Protein AF-A0A7X5ZFB3-F1 (afdb_monomer)

Nearest PDB structures (foldseek):
  7qhm-assembly1_J  TM=3.941E-01  e=8.242E-01  Corynebacterium glutamicum ATCC 13032

InterPro domains:
  IPR018929 Domain of unknown function DUF2510 [PF10708] (8-39)

Mean predicted aligned error: 14.87 Å

Structure (mmCIF, N/CA/C/O backbone):
data_AF-A0A7X5ZFB3-F1
#
_entry.id   AF-A0A7X5ZFB3-F1
#
loop_
_atom_site.group_PDB
_atom_site.id
_atom_site.type_symbol
_atom_site.label_atom_id
_atom_site.label_alt_id
_atom_site.label_comp_id
_atom_site.label_asym_id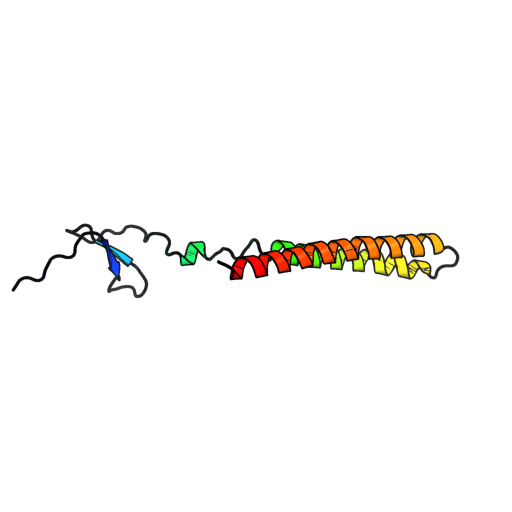
_atom_site.label_entity_id
_atom_site.label_seq_id
_atom_site.pdbx_PDB_ins_code
_atom_site.Cartn_x
_atom_site.Cartn_y
_atom_site.Cartn_z
_atom_site.occupancy
_atom_site.B_iso_or_equiv
_atom_site.auth_seq_id
_atom_site.auth_comp_id
_atom_site.auth_asym_id
_atom_site.auth_atom_id
_atom_site.pdbx_PDB_model_num
ATOM 1 N N . MET A 1 1 ? -22.342 -12.133 58.390 1.00 45.16 1 MET A N 1
ATOM 2 C CA . MET A 1 1 ? -22.300 -10.939 57.520 1.00 45.16 1 MET A CA 1
ATOM 3 C C . MET A 1 1 ? -22.345 -11.434 56.083 1.00 45.16 1 MET A C 1
ATOM 5 O O . MET A 1 1 ? -21.427 -12.134 55.681 1.00 45.16 1 MET A O 1
ATOM 9 N N . SER A 1 2 ? -23.443 -11.204 55.363 1.00 47.91 2 SER A N 1
ATOM 10 C CA . SER A 1 2 ? -23.616 -11.687 53.984 1.00 47.91 2 SER A CA 1
ATOM 11 C C . SER A 1 2 ? -22.894 -10.746 53.019 1.00 47.91 2 SER A C 1
ATOM 13 O O . SER A 1 2 ? -23.101 -9.537 53.090 1.00 47.91 2 SER A O 1
ATOM 15 N N . ALA A 1 3 ? -22.031 -11.277 52.151 1.00 63.31 3 ALA A N 1
ATOM 16 C CA . ALA A 1 3 ? -21.327 -10.477 51.151 1.00 63.31 3 ALA A CA 1
ATOM 17 C C . ALA A 1 3 ? -22.323 -9.832 50.158 1.00 63.31 3 ALA A C 1
ATOM 19 O O . ALA A 1 3 ? -23.331 -10.463 49.821 1.00 63.31 3 ALA A O 1
ATOM 20 N N . PRO A 1 4 ? -22.071 -8.598 49.683 1.00 66.88 4 PRO A N 1
ATOM 21 C CA . PRO A 1 4 ? -22.924 -7.952 48.693 1.00 66.88 4 PRO A CA 1
ATOM 22 C C . PRO 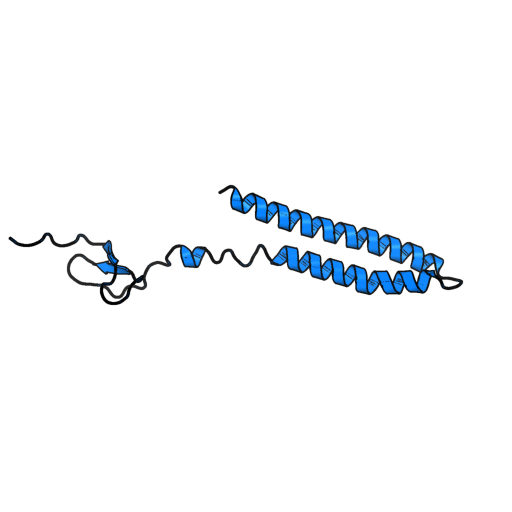A 1 4 ? -22.931 -8.761 47.392 1.00 66.88 4 PRO A C 1
ATOM 24 O O . PRO A 1 4 ? -21.884 -9.169 46.887 1.00 66.88 4 PRO A O 1
ATOM 27 N N . LYS A 1 5 ? -24.127 -9.007 46.851 1.00 70.94 5 LYS A N 1
ATOM 28 C CA . LYS A 1 5 ? -24.295 -9.709 45.577 1.00 70.94 5 LYS A CA 1
ATOM 29 C C . LYS A 1 5 ? -23.731 -8.830 44.449 1.00 70.94 5 LYS A C 1
ATOM 31 O O . LYS A 1 5 ? -24.081 -7.649 44.406 1.00 70.94 5 LYS A O 1
ATOM 36 N N . PRO A 1 6 ? -22.887 -9.362 43.548 1.00 76.06 6 PRO A N 1
ATOM 37 C CA . PRO A 1 6 ? -22.366 -8.576 42.438 1.00 76.06 6 PRO A CA 1
ATOM 38 C C . PRO A 1 6 ? -23.511 -8.091 41.544 1.00 76.06 6 PRO A C 1
ATOM 40 O O . PRO A 1 6 ? -24.468 -8.830 41.287 1.00 76.06 6 PRO A O 1
ATOM 43 N N . ALA A 1 7 ? -23.414 -6.835 41.106 1.00 83.06 7 ALA A N 1
ATOM 44 C CA . ALA A 1 7 ? -24.348 -6.246 40.155 1.00 83.06 7 ALA A CA 1
ATOM 45 C C . ALA A 1 7 ? -24.223 -6.944 38.787 1.00 83.06 7 ALA A C 1
ATOM 47 O O . ALA A 1 7 ? -23.179 -7.526 38.498 1.00 83.06 7 ALA A O 1
ATOM 48 N N . PRO A 1 8 ? -25.255 -6.917 37.931 1.00 84.69 8 PRO A N 1
ATOM 49 C CA . PRO A 1 8 ? -25.159 -7.507 36.602 1.00 84.69 8 PRO A CA 1
ATOM 50 C C . PRO A 1 8 ? -24.050 -6.845 35.768 1.00 84.69 8 PRO A C 1
ATOM 52 O O . PRO A 1 8 ? -23.993 -5.617 35.680 1.00 84.69 8 PRO A O 1
ATOM 55 N N . GLY A 1 9 ? -23.168 -7.636 35.156 1.00 82.75 9 GLY A N 1
ATOM 56 C CA . GLY A 1 9 ? -21.999 -7.113 34.447 1.00 82.75 9 GLY A CA 1
ATOM 57 C C . GLY A 1 9 ? -21.001 -8.178 33.996 1.00 82.75 9 GLY A C 1
ATOM 58 O O . GLY A 1 9 ? -21.178 -9.369 34.245 1.00 82.75 9 GLY A O 1
ATOM 59 N N . TRP A 1 10 ? -19.942 -7.745 33.313 1.00 83.44 10 TRP A N 1
ATOM 60 C CA . TRP A 1 10 ? -18.832 -8.610 32.910 1.00 83.44 10 TRP A CA 1
ATOM 61 C C . TRP A 1 10 ? -17.820 -8.734 34.043 1.00 83.44 10 TRP A C 1
ATOM 63 O O . TRP A 1 10 ? -17.326 -7.726 34.546 1.00 83.44 10 TRP A O 1
ATOM 73 N N . TYR A 1 11 ? -17.494 -9.967 34.418 1.00 82.50 11 TYR A N 1
ATOM 74 C CA . TYR A 1 11 ? -16.502 -10.256 35.447 1.00 82.50 11 TYR A CA 1
ATOM 75 C C . TYR A 1 11 ? -15.463 -11.260 34.933 1.00 82.50 11 TYR A C 1
ATOM 77 O O . TYR A 1 11 ? -15.770 -12.051 34.034 1.00 82.50 11 TYR A O 1
ATOM 85 N N . PRO A 1 12 ? -14.238 -11.254 35.489 1.00 81.62 12 PRO A N 1
ATOM 86 C CA . PRO A 1 12 ? -13.211 -12.233 35.144 1.00 81.62 12 PRO A CA 1
ATOM 87 C C . PRO A 1 12 ? -13.663 -13.656 35.485 1.00 81.62 12 PRO A C 1
ATOM 89 O O . PRO A 1 12 ? -14.199 -13.895 36.569 1.00 81.62 12 PRO A O 1
ATOM 92 N N . ASP A 1 13 ? -13.427 -14.599 34.575 1.00 79.25 13 ASP A N 1
ATOM 93 C CA . ASP A 1 13 ? -13.663 -16.019 34.822 1.00 79.25 13 ASP A CA 1
ATOM 94 C C . ASP A 1 13 ? -12.557 -16.573 35.749 1.00 79.25 13 ASP A C 1
ATOM 96 O O . ASP A 1 13 ? -11.380 -16.534 35.378 1.00 79.25 13 ASP A O 1
ATOM 100 N N . PRO A 1 14 ? -12.892 -17.095 36.947 1.00 70.94 14 PRO A N 1
ATOM 101 C CA . PRO A 1 14 ? -11.902 -17.657 37.865 1.00 70.94 14 PRO A CA 1
ATOM 102 C C . PRO A 1 14 ? -11.280 -18.968 37.361 1.00 70.94 14 PRO A C 1
ATOM 104 O O . PRO A 1 14 ? -10.221 -19.359 37.846 1.00 70.94 14 PRO A O 1
ATOM 107 N N . PHE A 1 15 ? -11.913 -19.650 36.403 1.00 73.50 15 PHE A N 1
ATOM 108 C CA . PHE A 1 15 ? -11.429 -20.915 35.849 1.00 73.50 15 PHE A CA 1
ATOM 109 C C . PHE A 1 15 ? -10.567 -20.718 34.601 1.00 73.50 15 PHE A C 1
ATOM 111 O O . PHE A 1 15 ? -9.690 -21.537 34.333 1.00 73.50 15 PHE A O 1
ATOM 118 N N . THR A 1 16 ? -10.794 -19.637 33.847 1.00 68.75 16 THR A N 1
ATOM 119 C CA . THR A 1 16 ? -10.033 -19.345 32.626 1.00 68.75 16 THR A CA 1
ATOM 120 C C . THR A 1 16 ? -9.429 -17.940 32.676 1.00 68.75 16 THR A C 1
ATOM 122 O O . THR A 1 16 ? -10.112 -16.967 32.343 1.00 68.75 16 THR A O 1
ATOM 125 N N . PRO A 1 17 ? -8.134 -17.814 33.020 1.00 69.12 17 PRO A N 1
ATOM 126 C CA . PRO A 1 17 ? -7.429 -16.539 32.978 1.00 69.12 17 PRO A CA 1
ATOM 127 C C . PRO A 1 17 ? -7.580 -15.873 31.603 1.00 69.12 17 PRO A C 1
ATOM 129 O O . PRO A 1 17 ? -7.318 -16.492 30.573 1.00 69.12 17 PRO A O 1
ATOM 132 N N . GLY A 1 18 ? -8.032 -14.618 31.585 1.00 69.62 18 GLY A N 1
ATOM 133 C CA . GLY A 1 18 ? -8.214 -13.831 30.359 1.00 69.62 18 GLY A CA 1
ATOM 134 C C . GLY A 1 18 ? -9.593 -13.935 29.698 1.00 69.62 18 GLY A C 1
ATOM 135 O O . GLY A 1 18 ? -9.856 -13.196 28.751 1.00 69.62 18 GLY A O 1
ATOM 136 N N . LYS A 1 19 ? -10.505 -14.783 30.194 1.00 75.00 19 LYS A N 1
ATOM 137 C CA . LYS A 1 19 ? -11.910 -14.773 29.757 1.00 75.00 19 LYS A CA 1
ATOM 138 C C . LYS A 1 19 ? -12.777 -13.972 30.720 1.00 75.00 19 LYS A C 1
ATOM 140 O O . LYS A 1 19 ? -12.531 -13.936 31.923 1.00 75.00 19 LYS A O 1
ATOM 145 N N . GLN A 1 20 ? -13.803 -13.329 30.173 1.00 82.00 20 GLN A N 1
ATOM 146 C CA . GLN A 1 20 ? -14.840 -12.655 30.947 1.00 82.00 20 GLN A CA 1
ATOM 147 C C . GLN A 1 20 ? -16.150 -13.419 30.779 1.00 82.00 20 GLN A C 1
ATOM 149 O O . GLN A 1 20 ? -16.488 -13.825 29.665 1.00 82.00 20 GLN A O 1
ATOM 154 N N . LYS A 1 21 ? -16.887 -13.593 31.875 1.00 84.25 21 LYS A N 1
ATOM 155 C CA . LYS A 1 21 ? -18.224 -14.187 31.881 1.00 84.25 21 LYS A CA 1
ATOM 156 C C . LYS A 1 21 ? -19.228 -13.146 32.358 1.00 84.25 21 LYS A C 1
ATOM 158 O O . LYS A 1 21 ? -18.921 -12.321 33.221 1.00 84.25 21 LYS A O 1
ATOM 163 N N . TYR A 1 22 ? -20.419 -13.155 31.771 1.00 83.50 22 TYR A N 1
ATOM 164 C CA . TYR A 1 22 ? -21.463 -12.218 32.160 1.00 83.50 22 TYR A CA 1
ATOM 165 C C . TYR A 1 22 ? -22.220 -12.751 33.378 1.00 83.50 22 TYR A C 1
ATOM 167 O O . TYR A 1 22 ? -22.670 -13.899 33.391 1.00 83.50 22 TYR A O 1
ATOM 175 N N . TRP A 1 23 ? -22.371 -11.915 34.397 1.00 85.31 23 TRP A N 1
ATOM 176 C CA . TRP A 1 23 ? -23.211 -12.162 35.562 1.00 85.31 23 TRP A CA 1
ATOM 177 C C . TRP A 1 23 ? -24.530 -11.413 35.385 1.00 85.31 23 TRP A C 1
ATOM 179 O O . TRP A 1 23 ? -24.516 -10.204 35.170 1.00 85.31 23 TRP A O 1
ATOM 189 N N . ASP A 1 24 ? -25.667 -12.102 35.484 1.00 83.25 24 ASP A N 1
ATOM 190 C CA . ASP A 1 24 ? -26.995 -11.480 35.331 1.00 83.25 24 ASP A CA 1
ATOM 191 C C . ASP A 1 24 ? -27.606 -10.998 36.662 1.00 83.25 24 ASP A C 1
ATOM 193 O O . ASP A 1 24 ? -28.736 -10.515 36.700 1.00 83.25 24 ASP A O 1
ATOM 197 N N . GLY A 1 25 ? -26.865 -11.114 37.769 1.00 84.38 25 GLY A N 1
ATOM 198 C CA . GLY A 1 25 ? -27.369 -10.822 39.110 1.00 84.38 25 GLY A CA 1
ATOM 199 C C . GLY A 1 25 ? -27.936 -12.042 39.838 1.00 84.38 25 GLY A C 1
ATOM 200 O O . GLY A 1 25 ? -28.213 -11.940 41.032 1.00 84.38 25 GLY A O 1
ATOM 201 N N . ALA A 1 26 ? -28.093 -13.197 39.189 1.00 82.62 26 ALA A N 1
ATOM 202 C CA . ALA A 1 26 ? -28.555 -14.449 39.794 1.00 82.62 26 ALA A CA 1
ATOM 203 C C . ALA A 1 26 ? -27.693 -15.666 39.419 1.00 82.62 26 ALA A C 1
ATOM 205 O O . ALA A 1 26 ? -27.508 -16.546 40.262 1.00 82.62 26 ALA A O 1
ATOM 206 N N . LYS A 1 27 ? -27.159 -15.708 38.197 1.00 83.44 27 LYS A N 1
ATOM 207 C CA . LYS A 1 27 ? -26.344 -16.788 37.639 1.00 83.44 27 LYS A CA 1
ATOM 208 C C . LYS A 1 27 ? -25.322 -16.260 36.624 1.00 83.44 27 LYS A C 1
ATOM 210 O O . LYS A 1 27 ? -25.440 -15.172 36.061 1.00 83.44 27 LYS A O 1
ATOM 215 N N . TRP A 1 28 ? -24.310 -17.083 36.373 1.00 82.25 28 TRP A N 1
ATOM 216 C CA . TRP A 1 28 ? -23.343 -16.857 35.307 1.00 82.25 28 TRP A CA 1
ATOM 217 C C . TRP A 1 28 ? -23.942 -17.287 33.967 1.00 82.25 28 TRP A C 1
ATOM 219 O O . TRP A 1 28 ? -24.344 -18.441 33.820 1.00 82.25 28 TRP A O 1
ATOM 229 N N . LEU A 1 29 ? -23.979 -16.384 32.989 1.00 80.38 29 LEU A N 1
ATOM 230 C CA . LEU A 1 29 ? -24.417 -16.685 31.628 1.00 80.38 29 LEU A CA 1
ATOM 231 C C . LEU A 1 29 ? -23.216 -17.050 30.750 1.00 80.38 29 LEU A C 1
ATOM 233 O O . LEU A 1 29 ? -22.208 -16.345 30.735 1.00 80.38 29 LEU A O 1
ATOM 237 N N . ASP A 1 30 ? -23.344 -18.131 29.980 1.00 76.56 30 ASP A N 1
ATOM 238 C CA . ASP A 1 30 ? -22.407 -18.509 28.912 1.00 76.56 30 ASP A CA 1
ATOM 239 C C . ASP A 1 30 ? -22.677 -17.689 27.643 1.00 76.56 30 ASP A C 1
ATOM 241 O O . ASP A 1 30 ? -23.000 -18.214 26.579 1.00 76.56 30 ASP A O 1
ATOM 245 N N . LEU A 1 31 ? -22.591 -16.365 27.775 1.00 76.88 31 LEU A N 1
ATOM 246 C CA . LEU A 1 31 ? -22.590 -15.474 26.624 1.00 76.88 31 LEU A CA 1
ATOM 247 C C . LEU A 1 31 ? -21.186 -15.466 26.011 1.00 76.88 31 LEU A C 1
ATOM 249 O O . LEU A 1 31 ? -20.204 -15.404 26.758 1.00 76.88 31 LEU A O 1
ATOM 253 N N . PRO A 1 32 ? -21.062 -15.495 24.670 1.00 68.94 32 PRO A N 1
ATOM 254 C CA . PRO A 1 32 ? -19.784 -15.210 24.041 1.00 68.94 32 PRO A CA 1
ATOM 255 C C . PRO A 1 32 ? -19.334 -13.835 24.530 1.00 68.94 32 PRO A C 1
ATOM 257 O O . PRO A 1 32 ? -20.099 -12.869 24.457 1.00 68.94 32 PRO A O 1
ATOM 260 N N . ALA A 1 33 ? -18.120 -13.764 25.083 1.00 66.88 33 ALA A N 1
ATOM 261 C CA . ALA A 1 33 ? -17.551 -12.492 25.493 1.00 66.88 33 ALA A CA 1
ATOM 262 C C . ALA A 1 33 ? -17.655 -11.518 24.308 1.00 66.88 33 ALA A C 1
ATOM 264 O O . ALA A 1 33 ? -17.387 -11.931 23.170 1.00 66.88 33 ALA A O 1
ATOM 265 N N . PRO A 1 34 ? -18.067 -10.254 24.528 1.00 65.12 34 PRO A N 1
ATOM 266 C CA . PRO A 1 34 ? -18.019 -9.251 23.483 1.00 65.12 34 PRO A CA 1
ATOM 267 C C . PRO A 1 34 ? -16.596 -9.272 22.938 1.00 65.12 34 PRO A C 1
ATOM 269 O O . PRO A 1 34 ? -15.670 -9.457 23.734 1.00 65.12 34 PRO A O 1
ATOM 272 N N . PRO A 1 35 ? -16.411 -9.144 21.614 1.00 59.34 35 PRO A N 1
ATOM 273 C CA . PRO A 1 35 ? -15.081 -9.125 21.038 1.00 59.34 35 PRO A CA 1
ATOM 274 C C . PRO A 1 35 ? -14.276 -8.081 21.805 1.00 59.34 35 PRO A C 1
ATOM 276 O O . PRO A 1 35 ? -14.539 -6.881 21.708 1.00 59.34 35 PRO A O 1
ATOM 279 N N . THR A 1 36 ? -13.349 -8.548 22.642 1.00 58.03 36 THR A N 1
ATOM 280 C CA . THR A 1 36 ? -12.383 -7.689 23.305 1.00 58.03 36 THR A CA 1
ATOM 281 C C . THR A 1 36 ? -11.702 -6.910 22.189 1.00 58.03 36 THR A C 1
ATOM 283 O O . THR A 1 36 ? -11.477 -7.447 21.100 1.00 58.03 36 THR A O 1
ATOM 286 N N . GLY A 1 37 ? -11.446 -5.619 22.409 1.00 52.19 37 GLY A N 1
ATOM 287 C CA . GLY A 1 37 ? -10.945 -4.701 21.375 1.00 52.19 37 GLY A CA 1
ATOM 288 C C . GLY A 1 37 ? -9.704 -5.197 20.616 1.00 52.19 37 GLY A C 1
ATOM 289 O O . GLY A 1 37 ? -9.434 -4.712 19.525 1.00 52.19 37 GLY A O 1
ATOM 290 N N . GLU A 1 38 ? -9.020 -6.223 21.122 1.00 49.78 38 GLU A N 1
ATOM 291 C CA . GLU A 1 38 ? -7.949 -6.976 20.463 1.00 49.78 38 GLU A CA 1
ATOM 292 C C . GLU A 1 38 ? -8.372 -7.622 19.126 1.00 49.78 38 GLU A C 1
ATOM 294 O O . GLU A 1 38 ? -7.595 -7.649 18.173 1.00 49.78 38 GLU A O 1
ATOM 299 N N . ALA A 1 39 ? -9.620 -8.086 18.975 1.00 47.81 39 ALA A N 1
ATOM 300 C CA . ALA A 1 39 ? -10.106 -8.598 17.685 1.00 47.81 39 ALA A CA 1
ATOM 301 C C . ALA A 1 39 ? -10.360 -7.470 16.664 1.00 47.81 39 ALA A C 1
ATOM 303 O O . ALA A 1 39 ? -10.216 -7.684 15.457 1.00 47.81 39 ALA A O 1
ATOM 304 N N . ALA A 1 40 ? -10.676 -6.257 17.136 1.00 49.72 40 ALA A N 1
ATOM 305 C CA . ALA A 1 40 ? -10.751 -5.050 16.308 1.00 49.72 40 ALA A CA 1
ATOM 306 C C . ALA A 1 40 ? -9.355 -4.499 15.949 1.00 49.72 40 ALA A C 1
ATOM 308 O O . ALA A 1 40 ? -9.209 -3.732 14.993 1.00 49.72 40 ALA A O 1
ATOM 309 N N . GLU A 1 41 ? -8.318 -4.943 16.663 1.00 49.72 41 GLU A N 1
ATOM 310 C CA . GLU A 1 41 ? -6.916 -4.625 16.395 1.00 49.72 41 GLU A CA 1
ATOM 311 C C . GLU A 1 41 ? -6.306 -5.480 15.271 1.00 49.72 41 GLU A C 1
ATOM 313 O O . GLU A 1 41 ? -5.185 -5.242 14.830 1.00 49.72 41 GLU A O 1
ATOM 318 N N . ARG A 1 42 ? -7.084 -6.373 14.641 1.00 50.72 42 ARG A N 1
ATOM 319 C CA . ARG A 1 42 ? -6.772 -6.880 13.290 1.00 50.72 42 ARG A CA 1
ATOM 320 C C . ARG A 1 42 ? -7.014 -5.825 12.201 1.00 50.72 42 ARG A C 1
ATOM 322 O O . ARG A 1 42 ? -7.438 -6.137 11.092 1.00 50.72 42 ARG A O 1
ATOM 329 N N . ARG A 1 43 ? -6.625 -4.572 12.445 1.00 54.94 43 ARG A N 1
ATOM 330 C CA . ARG A 1 43 ? -6.361 -3.556 11.405 1.00 54.94 43 ARG A CA 1
ATOM 331 C C . ARG A 1 43 ? -5.073 -3.853 10.620 1.00 54.94 43 ARG A C 1
ATOM 333 O O . ARG A 1 43 ? -4.475 -2.961 10.020 1.00 54.94 43 ARG A O 1
ATOM 340 N N . PHE A 1 44 ? -4.649 -5.114 10.606 1.00 53.22 44 PHE A N 1
ATOM 341 C CA . PH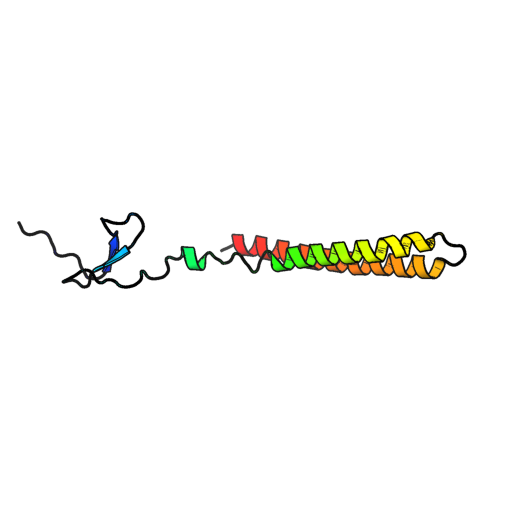E A 1 44 ? -3.396 -5.552 10.019 1.00 53.22 44 PHE A CA 1
ATOM 342 C C . PHE A 1 44 ? -3.405 -5.459 8.487 1.00 53.22 44 PHE A C 1
ATOM 344 O O . PHE A 1 44 ? -2.376 -5.209 7.883 1.00 53.22 44 PHE A O 1
ATOM 351 N N . THR A 1 45 ? -4.547 -5.579 7.814 1.00 53.34 45 THR A N 1
ATOM 352 C CA . THR A 1 45 ? -4.497 -5.989 6.399 1.00 53.34 45 THR A CA 1
ATOM 353 C C . THR A 1 45 ? -4.374 -4.851 5.382 1.00 53.34 45 THR A C 1
ATOM 355 O O . THR A 1 45 ? -3.868 -5.066 4.286 1.00 53.34 45 THR A O 1
ATOM 358 N N . ILE A 1 46 ? -4.782 -3.622 5.711 1.00 60.03 46 ILE A N 1
ATOM 359 C CA . ILE A 1 46 ? -4.825 -2.544 4.701 1.00 60.03 46 ILE A CA 1
ATOM 360 C C . ILE A 1 46 ? -3.429 -1.940 4.448 1.00 60.03 46 ILE A C 1
ATOM 362 O O . ILE A 1 46 ? -3.127 -1.524 3.332 1.00 60.03 46 ILE A O 1
ATOM 366 N N . HIS A 1 47 ? -2.540 -1.941 5.447 1.00 61.59 47 HIS A N 1
ATOM 367 C CA . HIS A 1 47 ? -1.231 -1.278 5.355 1.00 61.59 47 HIS A CA 1
ATOM 368 C C . HIS A 1 47 ? -0.237 -2.025 4.450 1.00 61.59 47 HIS A C 1
ATOM 370 O O . HIS A 1 47 ? 0.536 -1.390 3.734 1.00 61.59 47 HIS A O 1
ATOM 376 N N . TYR A 1 48 ? -0.294 -3.360 4.414 1.00 71.50 48 TYR A N 1
ATOM 377 C CA . TYR A 1 48 ? 0.585 -4.172 3.564 1.00 71.50 48 TYR A CA 1
ATOM 378 C C . TYR A 1 48 ? 0.173 -4.172 2.089 1.00 71.50 48 TYR A C 1
ATOM 380 O O . TYR A 1 48 ? 1.006 -4.468 1.238 1.00 71.50 48 TYR A O 1
ATOM 388 N N . GLY A 1 49 ? -1.068 -3.787 1.767 1.00 80.31 49 GLY A N 1
ATOM 389 C CA . GLY A 1 49 ? -1.559 -3.758 0.388 1.00 80.31 49 GLY A CA 1
ATOM 390 C C . GLY A 1 49 ? -0.753 -2.813 -0.505 1.00 80.31 49 GLY A C 1
ATOM 391 O O . GLY A 1 49 ? -0.296 -3.208 -1.572 1.00 80.31 49 GLY A O 1
ATOM 392 N N . PHE A 1 50 ? -0.494 -1.587 -0.048 1.00 82.69 50 PHE A N 1
ATOM 393 C CA . PHE A 1 50 ? 0.252 -0.604 -0.843 1.00 82.69 50 PHE A CA 1
ATOM 394 C C . PHE A 1 50 ? 1.749 -0.908 -0.929 1.00 82.69 50 PHE A C 1
ATOM 396 O O . PHE A 1 50 ? 2.353 -0.696 -1.977 1.00 82.69 50 PHE A O 1
ATOM 403 N N . ALA A 1 51 ? 2.341 -1.456 0.136 1.00 84.44 51 ALA A N 1
ATOM 404 C CA . ALA A 1 51 ? 3.726 -1.921 0.100 1.00 84.44 51 ALA A CA 1
ATOM 405 C C . ALA A 1 51 ? 3.893 -3.087 -0.889 1.00 84.44 51 ALA A C 1
ATOM 407 O O . ALA A 1 51 ? 4.836 -3.103 -1.676 1.00 84.44 51 ALA A O 1
ATOM 408 N N . LEU A 1 52 ? 2.937 -4.020 -0.906 1.00 86.81 52 LEU A N 1
ATOM 409 C CA . LEU A 1 52 ? 2.905 -5.119 -1.865 1.00 86.81 52 LEU A CA 1
ATOM 410 C C . LEU A 1 52 ? 2.774 -4.594 -3.303 1.00 86.81 52 LEU A C 1
ATOM 412 O O . LEU A 1 52 ? 3.536 -5.013 -4.169 1.00 86.81 52 LEU A O 1
ATOM 416 N N . LEU A 1 53 ? 1.879 -3.630 -3.550 1.00 88.69 53 LEU A N 1
ATOM 417 C CA . LEU A 1 53 ? 1.740 -2.976 -4.858 1.00 88.69 53 LEU A CA 1
ATOM 418 C C . LEU A 1 53 ? 3.030 -2.269 -5.295 1.00 88.69 53 LEU A C 1
ATOM 420 O O . LEU A 1 53 ? 3.411 -2.381 -6.458 1.00 88.69 53 LEU A O 1
ATOM 424 N N . ALA A 1 54 ? 3.733 -1.597 -4.378 1.00 88.06 54 ALA A N 1
ATOM 425 C CA . ALA A 1 54 ? 5.025 -0.981 -4.670 1.00 88.06 54 ALA A CA 1
ATOM 426 C C . ALA A 1 54 ? 6.077 -2.032 -5.064 1.00 88.06 54 ALA A C 1
ATOM 428 O O . ALA A 1 54 ? 6.787 -1.839 -6.048 1.00 88.06 54 ALA A O 1
ATOM 429 N N . ILE A 1 55 ? 6.136 -3.166 -4.355 1.00 88.81 55 ILE A N 1
ATOM 430 C CA . ILE A 1 55 ? 7.053 -4.271 -4.674 1.00 88.81 55 ILE A CA 1
ATOM 431 C C . ILE A 1 55 ? 6.717 -4.880 -6.038 1.00 88.81 55 ILE A C 1
ATOM 433 O O . ILE A 1 55 ? 7.615 -5.047 -6.857 1.00 88.81 55 ILE A O 1
ATOM 437 N N . PHE A 1 56 ? 5.444 -5.174 -6.318 1.00 92.81 56 PHE A N 1
ATOM 438 C CA . PHE A 1 56 ? 5.030 -5.699 -7.624 1.00 92.81 56 PHE A CA 1
ATOM 439 C C . PHE A 1 56 ? 5.312 -4.712 -8.759 1.00 92.81 56 PHE A C 1
ATOM 441 O O . PHE A 1 56 ? 5.808 -5.116 -9.810 1.00 92.81 56 PHE A O 1
ATOM 448 N N . SER A 1 57 ? 5.047 -3.423 -8.539 1.00 89.25 57 SER A N 1
ATOM 449 C CA . SER A 1 57 ? 5.365 -2.355 -9.490 1.00 89.25 57 SER A CA 1
ATOM 450 C C . SER A 1 57 ? 6.870 -2.274 -9.755 1.00 89.25 57 SER A C 1
ATOM 452 O O . SER A 1 57 ? 7.289 -2.206 -10.912 1.00 89.25 57 SER A O 1
ATOM 454 N N . LEU A 1 58 ? 7.696 -2.345 -8.708 1.00 91.38 58 LEU A N 1
ATOM 455 C CA . LEU A 1 58 ? 9.152 -2.356 -8.826 1.00 91.38 58 LEU A CA 1
ATOM 456 C C . LEU A 1 58 ? 9.637 -3.589 -9.596 1.00 91.38 58 LEU A C 1
ATOM 458 O O . LEU A 1 58 ? 10.444 -3.460 -10.515 1.00 91.38 58 LEU A O 1
ATOM 462 N N . LEU A 1 59 ? 9.108 -4.771 -9.267 1.00 92.62 59 LEU A N 1
ATOM 463 C CA . LEU A 1 59 ? 9.470 -6.021 -9.930 1.00 92.62 59 LEU A CA 1
ATOM 464 C C . LEU A 1 59 ? 9.105 -5.975 -11.417 1.00 92.62 59 LEU A C 1
ATOM 466 O O . LEU A 1 59 ? 9.942 -6.283 -12.257 1.00 92.62 59 LEU A O 1
ATOM 470 N N . GLY A 1 60 ? 7.893 -5.526 -11.756 1.00 89.56 60 GLY A N 1
ATOM 471 C CA . GLY A 1 60 ? 7.470 -5.335 -13.144 1.00 89.56 60 GLY A CA 1
ATOM 472 C C . GLY A 1 60 ? 8.336 -4.309 -13.879 1.00 89.56 60 GLY A C 1
ATOM 473 O O . GLY A 1 60 ? 8.747 -4.537 -15.014 1.00 89.56 60 GLY A O 1
ATOM 474 N N . THR A 1 61 ? 8.701 -3.207 -13.223 1.00 89.38 61 THR A N 1
ATOM 475 C CA . THR A 1 61 ? 9.583 -2.192 -13.820 1.00 89.38 61 TH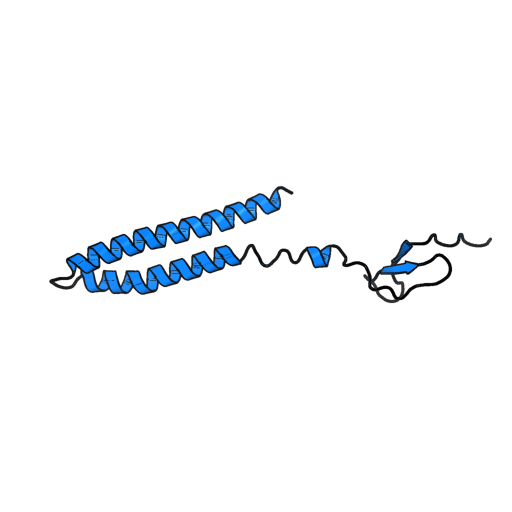R A CA 1
ATOM 476 C C . THR A 1 61 ? 10.962 -2.769 -14.130 1.00 89.38 61 THR A C 1
ATOM 478 O O . THR A 1 61 ? 11.482 -2.549 -15.221 1.00 89.38 61 THR A O 1
ATOM 481 N N . LEU A 1 62 ? 11.536 -3.553 -13.216 1.00 87.88 62 LEU A N 1
ATOM 482 C CA . LEU A 1 62 ? 12.847 -4.175 -13.404 1.00 87.88 62 LEU A CA 1
ATOM 483 C C . LEU A 1 62 ? 12.803 -5.293 -14.453 1.00 87.88 62 LEU A C 1
ATOM 485 O O . LEU A 1 62 ? 13.645 -5.317 -15.347 1.00 87.88 62 LEU A O 1
ATOM 489 N N . LEU A 1 63 ? 11.804 -6.176 -14.393 1.00 89.88 63 LEU A N 1
ATOM 490 C CA . LEU A 1 63 ? 11.668 -7.307 -15.315 1.00 89.88 63 LEU A CA 1
ATOM 491 C C . LEU A 1 63 ? 11.430 -6.873 -16.760 1.00 89.88 63 LEU A C 1
ATOM 493 O O . LEU A 1 63 ? 11.911 -7.543 -17.665 1.00 89.88 63 LEU A O 1
ATOM 497 N N . PHE A 1 64 ? 10.713 -5.771 -16.990 1.00 85.12 64 PHE A N 1
ATOM 498 C CA . PHE A 1 64 ? 10.473 -5.263 -18.342 1.00 85.12 64 PHE A CA 1
ATOM 499 C C . PHE A 1 64 ? 11.499 -4.213 -18.763 1.00 85.12 64 PHE A C 1
ATOM 501 O O . PHE A 1 64 ? 11.941 -4.224 -19.906 1.00 85.12 64 PHE A O 1
ATOM 508 N N . GLY A 1 65 ? 11.929 -3.332 -17.861 1.00 83.06 65 GLY A N 1
ATOM 509 C CA . GLY A 1 65 ? 12.865 -2.263 -18.193 1.00 83.06 65 GLY A CA 1
ATOM 510 C C . GLY A 1 65 ? 14.298 -2.753 -18.408 1.00 83.06 65 GLY A C 1
ATOM 511 O O . GLY A 1 65 ? 14.942 -2.285 -19.342 1.00 83.06 65 GLY A O 1
ATOM 512 N N . ILE A 1 66 ? 14.797 -3.717 -17.618 1.00 85.19 66 ILE A N 1
ATOM 513 C CA . ILE A 1 66 ? 16.179 -4.217 -17.768 1.00 85.19 66 ILE A CA 1
ATOM 514 C C . ILE A 1 66 ? 16.391 -4.895 -19.133 1.00 85.19 66 ILE A C 1
ATOM 516 O O . ILE A 1 66 ? 17.340 -4.519 -19.820 1.00 85.19 66 ILE A O 1
ATOM 520 N N . PRO A 1 67 ? 15.533 -5.828 -19.596 1.00 86.06 67 PRO A N 1
ATOM 521 C CA . PRO A 1 67 ? 15.696 -6.429 -20.922 1.00 86.06 67 PRO A CA 1
ATOM 522 C C . PRO A 1 67 ? 15.493 -5.434 -22.066 1.00 86.06 67 PRO A C 1
ATOM 524 O O . PRO A 1 67 ? 16.034 -5.605 -23.155 1.00 86.06 67 PRO A O 1
ATOM 527 N N . LEU A 1 68 ? 14.695 -4.391 -21.847 1.00 85.00 68 LEU A N 1
ATOM 528 C CA . LEU A 1 68 ? 14.447 -3.381 -22.867 1.00 85.00 68 LEU A CA 1
ATOM 529 C C . LEU A 1 68 ? 15.637 -2.415 -22.991 1.00 85.00 68 LEU A C 1
ATOM 531 O O . LEU A 1 68 ? 16.007 -2.047 -24.104 1.00 85.00 68 LEU A O 1
ATOM 535 N N . LEU A 1 69 ? 16.309 -2.102 -21.876 1.00 83.25 69 LEU A N 1
ATOM 536 C CA . L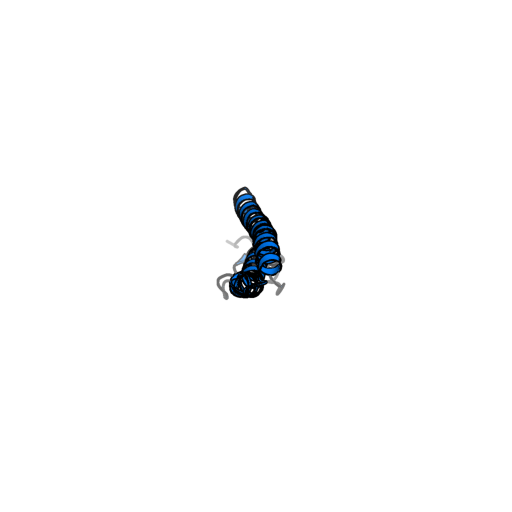EU A 1 69 ? 17.608 -1.424 -21.878 1.00 83.25 69 LEU A CA 1
ATOM 537 C C . LEU A 1 69 ? 18.741 -2.312 -22.404 1.00 83.25 69 LEU A C 1
ATOM 539 O O . LEU A 1 69 ? 19.640 -1.794 -23.055 1.00 83.25 69 LEU A O 1
ATOM 543 N N . SER A 1 70 ? 18.726 -3.629 -22.176 1.00 84.75 70 SER A N 1
ATOM 544 C CA . SER A 1 70 ? 19.786 -4.497 -22.710 1.00 84.75 70 SER A CA 1
ATOM 545 C C . SER A 1 70 ? 19.761 -4.573 -24.238 1.00 84.75 70 SER A C 1
ATOM 547 O O . SER A 1 70 ? 20.817 -4.676 -24.849 1.00 84.75 70 SER A O 1
ATOM 549 N N . ARG A 1 71 ? 18.582 -4.433 -24.861 1.00 81.81 71 ARG A N 1
ATOM 550 C CA . ARG A 1 71 ? 18.419 -4.322 -26.324 1.00 81.81 71 ARG A CA 1
ATOM 551 C C . ARG A 1 71 ? 18.796 -2.949 -26.886 1.00 81.81 71 ARG A C 1
ATOM 553 O O . ARG A 1 71 ? 18.926 -2.795 -28.096 1.00 81.81 71 ARG A O 1
ATOM 560 N N . ALA A 1 72 ? 19.004 -1.945 -26.032 1.00 79.19 72 ALA A N 1
ATOM 561 C CA . ALA A 1 72 ? 19.423 -0.610 -26.455 1.00 79.19 72 ALA A CA 1
ATOM 562 C C . ALA A 1 72 ? 20.840 -0.572 -27.049 1.00 79.19 72 ALA A C 1
ATOM 564 O O . ALA A 1 72 ? 21.167 0.369 -27.766 1.00 79.19 72 ALA A O 1
ATOM 565 N N . THR A 1 73 ? 21.673 -1.570 -26.748 1.00 81.50 73 THR A N 1
ATOM 566 C CA . THR A 1 73 ? 23.053 -1.667 -27.244 1.00 81.50 73 THR A CA 1
ATOM 567 C C . THR A 1 73 ? 23.142 -2.232 -28.662 1.00 81.50 73 THR A C 1
ATOM 569 O O . THR A 1 73 ? 24.222 -2.229 -29.251 1.00 81.50 73 THR A O 1
ATOM 572 N N . GLU A 1 74 ? 22.026 -2.700 -29.229 1.00 85.56 74 GLU A N 1
ATOM 573 C CA . GLU A 1 74 ? 21.986 -3.205 -30.598 1.00 85.56 74 GLU A CA 1
ATOM 574 C C . GLU A 1 74 ? 22.096 -2.067 -31.636 1.00 85.56 74 GLU A C 1
ATOM 576 O O . GLU A 1 74 ? 21.682 -0.936 -31.360 1.00 85.56 74 GLU A O 1
ATOM 581 N N . PRO A 1 75 ? 22.576 -2.344 -32.869 1.00 81.81 75 PRO A N 1
ATOM 582 C CA . PRO A 1 75 ? 22.773 -1.335 -33.923 1.00 81.81 75 PRO A CA 1
ATOM 583 C C . PRO A 1 75 ? 21.526 -0.511 -34.287 1.00 81.81 75 PRO A C 1
ATOM 585 O O . PRO A 1 75 ? 21.640 0.575 -34.854 1.00 81.81 75 PRO A O 1
ATOM 588 N N . HIS A 1 76 ? 20.331 -1.013 -33.964 1.00 78.88 76 HIS A N 1
ATOM 589 C CA . HIS A 1 76 ? 19.041 -0.345 -34.182 1.00 78.88 76 HIS A CA 1
ATOM 590 C C . HIS A 1 76 ? 18.270 -0.109 -32.868 1.00 78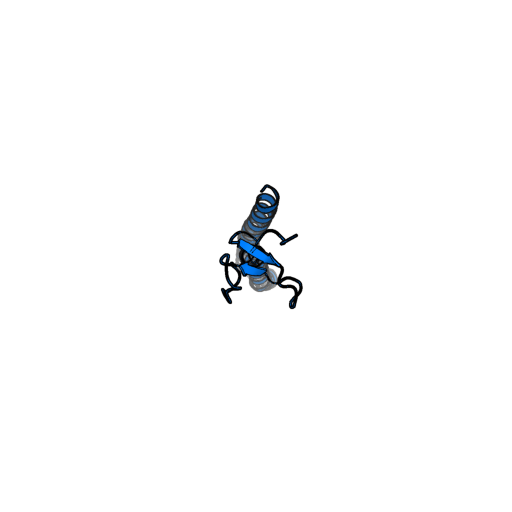.88 76 HIS A C 1
ATOM 592 O O . HIS A 1 76 ? 17.067 0.149 -32.873 1.00 78.88 76 HIS A O 1
ATOM 598 N N . GLY A 1 77 ? 18.961 -0.175 -31.726 1.00 79.31 77 GLY A N 1
ATOM 599 C CA . GLY A 1 77 ? 18.383 -0.163 -30.382 1.00 79.31 77 GLY A CA 1
ATOM 600 C C . GLY A 1 77 ? 17.880 1.197 -29.881 1.00 79.31 77 GLY A C 1
ATOM 601 O O . GLY A 1 77 ? 17.436 1.293 -28.737 1.00 79.31 77 GLY A O 1
ATOM 602 N N . GLY A 1 78 ? 17.911 2.259 -30.694 1.00 82.81 78 GLY A N 1
ATOM 603 C CA . GLY A 1 78 ? 17.527 3.614 -30.267 1.00 82.81 78 GLY A CA 1
ATOM 604 C C . GLY A 1 78 ? 16.079 3.724 -29.765 1.00 82.81 78 GLY A C 1
ATOM 605 O O . GLY A 1 78 ? 15.808 4.418 -28.781 1.00 82.81 78 GLY A O 1
ATOM 606 N N . VAL A 1 79 ? 15.152 2.984 -30.385 1.00 83.75 79 VAL A N 1
ATOM 607 C CA . VAL A 1 79 ? 13.737 2.938 -29.969 1.00 83.75 79 VAL A CA 1
ATOM 608 C C . VAL A 1 79 ? 13.571 2.175 -28.652 1.00 83.75 79 VAL A C 1
ATOM 610 O O . VAL A 1 79 ? 12.835 2.616 -27.772 1.00 83.75 79 VAL A O 1
ATOM 613 N N . SER A 1 80 ? 14.293 1.068 -28.458 1.00 82.94 80 SER A N 1
ATOM 614 C CA . SER A 1 80 ? 14.302 0.347 -27.178 1.00 82.94 80 SER A CA 1
ATOM 615 C C . SER A 1 80 ? 14.978 1.151 -26.063 1.00 82.94 80 SER A C 1
ATOM 617 O O . SER A 1 80 ? 14.502 1.132 -24.936 1.00 82.94 80 SER A O 1
ATOM 619 N N . ALA A 1 81 ? 16.012 1.940 -26.360 1.00 83.06 81 ALA A N 1
ATOM 620 C CA . ALA A 1 81 ? 16.657 2.813 -25.377 1.00 83.06 81 ALA A CA 1
ATOM 621 C C . ALA A 1 81 ? 15.689 3.877 -24.834 1.00 83.06 81 ALA A C 1
ATOM 623 O O . ALA A 1 81 ? 15.527 4.042 -23.620 1.00 83.06 81 ALA A O 1
ATOM 624 N N . THR A 1 82 ? 15.009 4.576 -25.745 1.00 86.69 82 THR A N 1
ATOM 625 C CA . THR A 1 82 ? 14.038 5.626 -25.407 1.00 86.69 82 THR A CA 1
ATOM 626 C C . THR A 1 82 ? 12.809 5.049 -24.713 1.00 86.69 82 THR A C 1
ATOM 628 O O . THR A 1 82 ? 12.417 5.547 -23.658 1.00 86.69 82 THR A O 1
ATOM 631 N N . MET A 1 83 ? 12.253 3.950 -25.226 1.00 87.44 83 MET A N 1
ATOM 632 C CA . MET A 1 83 ? 11.119 3.262 -24.604 1.00 87.44 83 MET A CA 1
ATOM 633 C C . MET A 1 83 ? 11.471 2.700 -23.215 1.00 87.44 83 MET A C 1
ATOM 635 O O . MET A 1 83 ? 10.674 2.822 -22.290 1.00 87.44 83 MET A O 1
ATOM 639 N N . GLY A 1 84 ? 12.669 2.140 -23.025 1.00 87.06 84 GLY A N 1
ATOM 640 C CA . GLY A 1 84 ? 13.104 1.567 -21.744 1.00 87.06 84 GLY A CA 1
ATOM 641 C C . GLY A 1 84 ? 13.333 2.632 -20.684 1.00 87.06 84 GLY A C 1
ATOM 642 O O . GLY A 1 84 ? 12.928 2.465 -19.534 1.00 87.06 84 GLY A O 1
ATOM 643 N N . THR A 1 85 ? 13.898 3.767 -21.093 1.00 86.88 85 THR A N 1
ATOM 644 C CA . THR A 1 85 ? 14.058 4.943 -20.231 1.00 86.88 85 THR A CA 1
ATOM 645 C C . THR A 1 85 ? 12.698 5.500 -19.809 1.00 86.88 85 THR A C 1
ATOM 647 O O . THR A 1 85 ? 12.470 5.718 -18.621 1.00 86.88 85 THR A O 1
ATOM 650 N N . LEU A 1 86 ? 11.762 5.670 -20.751 1.00 90.25 86 LEU A N 1
ATOM 651 C CA . LEU A 1 86 ? 10.401 6.130 -20.451 1.00 90.25 86 LEU A CA 1
ATOM 652 C C . LEU A 1 86 ? 9.649 5.146 -19.544 1.00 90.25 86 LEU A C 1
ATOM 654 O O . LEU A 1 86 ? 8.980 5.572 -18.604 1.00 90.25 86 LEU A O 1
ATOM 658 N N . TRP A 1 87 ? 9.804 3.841 -19.773 1.00 87.44 87 TRP A N 1
ATOM 659 C CA . TRP A 1 87 ? 9.211 2.795 -18.940 1.00 87.44 87 TRP A CA 1
ATOM 660 C C . TRP A 1 87 ? 9.765 2.804 -17.510 1.00 87.44 87 TRP A C 1
ATOM 662 O O . TRP A 1 87 ? 8.998 2.712 -16.554 1.00 87.44 87 TRP A O 1
ATOM 672 N N . MET A 1 88 ? 11.081 2.974 -17.345 1.00 90.00 88 MET A N 1
ATOM 673 C CA . MET A 1 88 ? 11.739 3.095 -16.037 1.00 90.00 88 MET A CA 1
ATOM 674 C C . MET A 1 88 ? 11.322 4.369 -15.294 1.00 90.00 88 MET A C 1
ATOM 676 O O . MET A 1 88 ? 11.060 4.312 -14.094 1.00 90.00 88 MET A O 1
ATOM 680 N N . LEU A 1 89 ? 11.203 5.503 -15.992 1.00 90.94 89 LEU A N 1
ATOM 681 C CA . LEU A 1 89 ? 10.720 6.757 -15.404 1.00 90.94 89 LEU A CA 1
ATOM 682 C C . LEU A 1 89 ? 9.253 6.644 -14.966 1.00 90.94 89 LEU A C 1
ATOM 684 O O . LEU A 1 89 ? 8.914 7.026 -13.846 1.00 90.94 89 LEU A O 1
ATOM 688 N N . TRP A 1 90 ? 8.395 6.069 -15.812 1.00 89.69 90 TRP A N 1
ATOM 689 C CA . TRP A 1 90 ? 6.982 5.847 -15.503 1.00 89.69 90 TRP A CA 1
ATOM 690 C C . TRP A 1 90 ? 6.797 4.851 -14.348 1.00 89.69 90 TRP A C 1
ATOM 692 O O . TRP A 1 90 ? 6.136 5.161 -13.357 1.00 89.69 90 TRP A O 1
ATOM 702 N N . GLY A 1 91 ? 7.419 3.672 -14.428 1.00 91.56 91 GLY A N 1
ATOM 703 C CA . GLY A 1 91 ? 7.344 2.637 -13.392 1.00 91.56 91 GLY A CA 1
ATOM 704 C C . GLY A 1 91 ? 7.996 3.052 -12.069 1.00 91.56 91 GLY A C 1
ATOM 705 O O . GLY A 1 91 ? 7.460 2.785 -10.987 1.00 91.56 91 GLY A O 1
ATOM 706 N N . GLY A 1 92 ? 9.107 3.790 -12.139 1.00 91.19 92 GLY A N 1
ATOM 707 C CA . GLY A 1 92 ? 9.753 4.409 -10.983 1.00 91.19 92 GLY A CA 1
ATOM 708 C C . GLY A 1 92 ? 8.837 5.420 -10.293 1.00 91.19 92 GLY A C 1
ATOM 709 O O . GLY A 1 92 ? 8.665 5.357 -9.075 1.00 91.19 92 GLY A O 1
ATOM 710 N N . MET A 1 93 ? 8.166 6.283 -11.064 1.00 95.56 93 MET A N 1
ATOM 711 C CA . MET A 1 93 ? 7.193 7.236 -10.526 1.00 95.56 93 MET A CA 1
ATOM 712 C C . MET A 1 93 ? 6.038 6.532 -9.801 1.00 95.56 93 MET A C 1
ATOM 714 O O . MET A 1 93 ? 5.721 6.897 -8.669 1.00 95.56 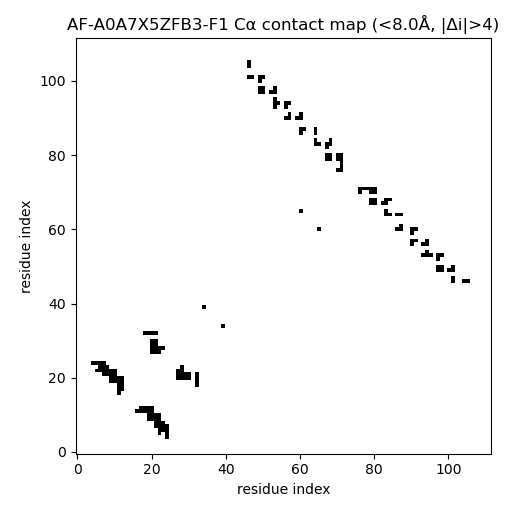93 MET A O 1
ATOM 718 N N . TRP A 1 94 ? 5.454 5.480 -10.382 1.00 90.00 94 TRP A N 1
ATOM 719 C CA . TRP A 1 94 ? 4.401 4.706 -9.711 1.00 90.00 94 TRP A CA 1
ATOM 720 C C . TRP A 1 94 ? 4.881 4.041 -8.419 1.00 90.00 94 TRP A C 1
ATOM 722 O O . TRP A 1 94 ? 4.178 4.078 -7.410 1.00 90.00 94 TRP A O 1
ATOM 732 N N . THR A 1 95 ? 6.098 3.500 -8.406 1.00 92.00 95 THR A N 1
ATOM 733 C CA . THR A 1 95 ? 6.695 2.904 -7.201 1.00 92.00 95 THR A CA 1
ATOM 734 C C . THR A 1 95 ? 6.845 3.941 -6.081 1.00 92.00 95 THR A C 1
ATOM 736 O O . THR A 1 95 ? 6.524 3.650 -4.926 1.00 92.00 95 THR A O 1
ATOM 739 N N . LEU A 1 96 ? 7.256 5.170 -6.415 1.00 91.12 96 LEU A N 1
ATOM 740 C CA . LEU A 1 96 ? 7.332 6.280 -5.461 1.00 91.12 96 LEU A CA 1
ATOM 741 C C . LEU A 1 96 ? 5.951 6.681 -4.931 1.00 91.12 96 LEU A C 1
ATOM 743 O O . LEU A 1 96 ? 5.809 6.856 -3.722 1.00 91.12 96 LEU A O 1
ATOM 747 N N . ILE A 1 97 ? 4.932 6.768 -5.796 1.00 92.44 97 ILE A N 1
ATOM 748 C CA . ILE A 1 97 ? 3.550 7.087 -5.396 1.00 92.44 97 ILE A CA 1
ATOM 749 C C . ILE A 1 97 ? 3.036 6.055 -4.384 1.00 92.44 97 ILE A C 1
ATOM 751 O O . ILE A 1 97 ? 2.577 6.431 -3.303 1.00 92.44 97 ILE A O 1
ATOM 755 N N . TRP A 1 98 ? 3.158 4.759 -4.686 1.00 89.56 98 TRP A N 1
ATOM 756 C CA . TRP A 1 98 ? 2.699 3.698 -3.784 1.00 89.56 98 TRP A CA 1
ATOM 757 C C . TRP A 1 98 ? 3.477 3.671 -2.465 1.00 89.56 98 TRP A C 1
ATOM 759 O O . TRP A 1 98 ? 2.881 3.514 -1.397 1.00 89.56 98 TRP A O 1
ATOM 769 N N . THR A 1 99 ? 4.791 3.901 -2.518 1.00 88.75 99 THR A N 1
ATOM 770 C CA . THR A 1 99 ? 5.651 3.972 -1.327 1.00 88.75 99 THR A CA 1
ATOM 771 C C . THR A 1 99 ? 5.287 5.167 -0.444 1.00 88.75 99 THR A C 1
ATOM 773 O O . THR A 1 99 ? 5.118 5.014 0.766 1.00 88.75 99 THR A O 1
ATOM 776 N N . ALA A 1 100 ? 5.094 6.350 -1.032 1.00 87.81 100 ALA A N 1
ATOM 777 C CA . ALA A 1 100 ? 4.675 7.548 -0.311 1.00 87.81 100 ALA A CA 1
ATOM 778 C C . ALA A 1 100 ? 3.299 7.356 0.343 1.00 87.81 100 ALA A C 1
ATOM 780 O O . ALA A 1 100 ? 3.106 7.737 1.499 1.00 87.81 100 ALA A O 1
ATOM 781 N N . PHE A 1 101 ? 2.366 6.700 -0.351 1.00 85.44 101 PHE A N 1
ATOM 782 C CA . PHE A 1 101 ? 1.046 6.388 0.191 1.00 85.44 101 PHE A CA 1
ATOM 783 C C . PHE A 1 101 ? 1.135 5.421 1.383 1.00 85.44 101 PHE A C 1
ATOM 785 O O . PHE A 1 101 ? 0.518 5.663 2.423 1.00 85.44 101 PHE A O 1
ATOM 792 N N . ALA A 1 102 ? 1.969 4.381 1.293 1.00 84.38 102 ALA A N 1
ATOM 793 C CA . ALA A 1 102 ? 2.231 3.470 2.408 1.00 84.38 102 ALA A CA 1
ATOM 794 C C . ALA A 1 102 ? 2.816 4.210 3.631 1.00 84.38 102 ALA A C 1
ATOM 796 O O . ALA A 1 102 ? 2.363 4.015 4.764 1.00 84.38 102 ALA A O 1
ATOM 797 N N . ILE A 1 103 ? 3.768 5.124 3.414 1.00 82.69 103 ILE A N 1
ATOM 798 C CA . ILE A 1 103 ? 4.373 5.932 4.484 1.00 82.69 103 ILE A CA 1
ATOM 799 C C . ILE A 1 103 ? 3.344 6.888 5.101 1.00 82.69 103 ILE A C 1
ATOM 801 O O . ILE A 1 103 ? 3.200 6.953 6.321 1.00 82.69 103 ILE A O 1
ATOM 805 N N . GLN A 1 104 ? 2.566 7.600 4.288 1.00 80.75 104 GLN A N 1
ATOM 806 C CA . GLN A 1 104 ? 1.539 8.511 4.789 1.00 80.75 104 GLN A CA 1
ATOM 807 C C . GLN A 1 104 ? 0.507 7.773 5.651 1.00 80.75 104 GLN A C 1
ATOM 809 O O . GLN A 1 104 ? 0.143 8.255 6.726 1.00 80.75 104 GLN A O 1
ATOM 814 N N . HIS A 1 105 ? 0.044 6.603 5.206 1.00 70.88 105 HIS A N 1
ATOM 815 C CA . HIS A 1 105 ? -0.931 5.810 5.951 1.00 70.88 105 HIS A CA 1
ATOM 816 C C . HIS A 1 105 ? -0.363 5.264 7.267 1.00 70.88 105 HIS A C 1
ATOM 818 O O . HIS A 1 105 ? -1.056 5.309 8.285 1.00 70.88 105 HIS A O 1
ATOM 824 N N . THR A 1 106 ? 0.906 4.848 7.292 1.00 71.94 106 THR A N 1
ATOM 825 C CA . THR A 1 106 ? 1.565 4.415 8.537 1.00 71.94 106 THR A CA 1
ATOM 826 C C . THR A 1 106 ? 1.788 5.571 9.520 1.00 71.94 106 THR A C 1
ATOM 828 O O . THR A 1 106 ? 1.586 5.392 10.721 1.00 71.94 106 THR A O 1
ATOM 831 N N . LEU A 1 107 ? 2.123 6.776 9.043 1.00 71.00 107 LEU A N 1
ATOM 832 C CA . LEU A 1 107 ? 2.280 7.966 9.892 1.00 71.00 107 LEU A CA 1
ATOM 833 C C . LEU A 1 107 ? 0.943 8.474 10.452 1.00 71.00 107 LEU A C 1
ATOM 835 O O . LEU A 1 107 ? 0.868 8.865 11.618 1.00 71.00 107 LEU A O 1
ATOM 839 N N . ARG A 1 108 ? -0.133 8.441 9.656 1.00 66.62 108 ARG A N 1
ATOM 840 C CA . ARG A 1 108 ? -1.470 8.886 10.092 1.00 66.62 108 ARG A 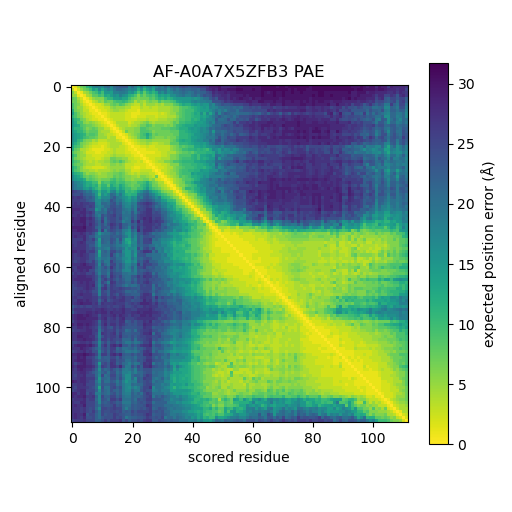CA 1
ATOM 841 C C . ARG A 1 108 ? -2.087 7.955 11.142 1.00 66.62 108 ARG A C 1
ATOM 843 O O . ARG A 1 108 ? -2.875 8.422 11.958 1.00 66.62 108 ARG A O 1
ATOM 850 N N . GLY A 1 109 ? -1.708 6.675 11.143 1.00 62.62 109 GLY A N 1
ATOM 851 C CA . GLY A 1 109 ? -2.134 5.692 12.142 1.00 62.62 109 GLY A CA 1
ATOM 852 C C . GLY A 1 109 ? -1.560 5.928 13.543 1.00 62.62 109 GLY A C 1
ATOM 853 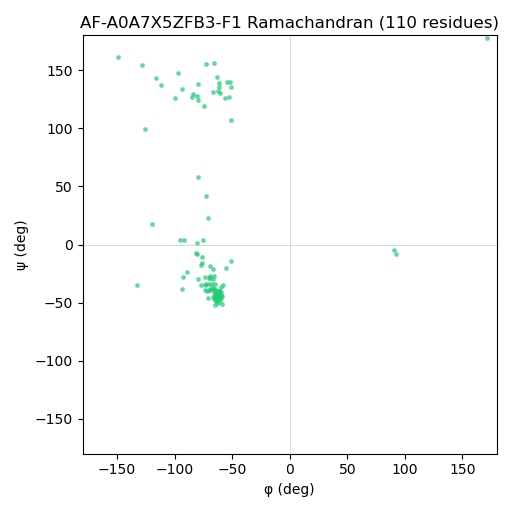O O . GLY A 1 109 ? -2.237 5.627 14.514 1.00 62.62 109 GLY A O 1
ATOM 854 N N . ARG A 1 110 ? -0.365 6.526 13.661 1.00 63.50 110 ARG A N 1
ATOM 855 C CA . ARG A 1 110 ? 0.277 6.824 14.961 1.00 63.50 110 ARG A CA 1
ATOM 856 C C . ARG A 1 110 ? -0.241 8.091 15.647 1.00 63.50 110 ARG A C 1
ATOM 858 O O . ARG A 1 110 ? 0.182 8.403 16.752 1.00 63.50 110 ARG A O 1
ATOM 865 N N . ARG A 1 111 ? -1.075 8.876 14.956 1.00 62.25 111 ARG A N 1
ATOM 866 C CA . ARG A 1 111 ? -1.568 10.185 15.417 1.00 62.25 111 ARG A CA 1
ATOM 867 C C . ARG A 1 111 ? -2.943 10.119 16.100 1.00 62.25 111 ARG A C 1
ATOM 869 O O . ARG A 1 111 ? -3.493 11.172 16.409 1.00 62.25 111 ARG A O 1
ATOM 876 N N . LYS A 1 112 ? -3.504 8.922 16.279 1.00 51.38 112 LYS A N 1
ATOM 877 C CA . LYS A 1 112 ? -4.743 8.644 17.016 1.00 51.38 112 LYS A CA 1
ATOM 878 C C . LYS A 1 112 ? -4.428 7.719 18.176 1.00 51.38 112 LYS A C 1
ATOM 880 O O . LYS A 1 112 ? -5.124 7.863 19.197 1.00 51.38 112 LYS A O 1
#

Sequence (112 aa):
MSAPKPAPGWYPDPFTPGKQKYWDGAKWLDLPAPPTGEAAERRFTIHYGFALLAIFSLLGTLLFGIPLLSRATEPHGGVSATMGTLWMLWGGMWTLIWTAFAIQHTLRGRRK

Organism: NCBI:txid258505

pLDDT: mean 77.75, std 12.72, range [45.16, 95.56]

Foldseek 3Di:
DDDDQDDFDWDADPVDGPDTWTDHSPDTDPDDDDPDCVVVVVPVPPLVPLVVVLVVLVVVLCVPLVVLCVQCPDPPSVVSNVVSVVSNVVSVVSSVVSVVVSVVVVVVVVVD

Solvent-accessible surface area (backbone atoms only — not comparable to full-atom values): 6392 Å² total; per-residue (Å²): 137,84,78,82,77,67,71,62,42,80,41,76,35,92,88,42,87,93,42,51,35,38,32,72,60,86,52,78,44,95,56,80,58,74,80,55,68,70,70,70,60,67,69,63,66,72,64,54,51,35,49,49,50,19,51,52,38,44,49,52,29,49,68,54,23,51,61,29,44,62,46,29,77,44,100,77,11,65,62,35,35,53,52,18,51,51,44,39,53,52,30,49,50,51,24,49,53,30,44,51,50,35,51,52,54,58,58,60,63,75,76,113

Secondary structure (DSSP, 8-state):
-PPPPPPSEEEE-SSSTT-EEEE-SSSEE-PPPP--HHHHT-TTHHHHHHHHHHHHHHHHHHHHHHHHHHGGGSTTTHHHHHHHHHHHHHHHHHHHHHHHHHHHHHHHHTT-

Radius of gyration: 28.92 Å; Cα contacts (8 Å, |Δi|>4): 98; chains: 1; bounding box: 52×31×92 Å